Protein AF-A0A9D7FI08-F1 (afdb_monomer_lite)

Structure (mmCIF, N/CA/C/O backbone):
data_AF-A0A9D7FI08-F1
#
_entry.id   AF-A0A9D7FI08-F1
#
loop_
_atom_site.group_PDB
_atom_site.id
_atom_site.type_symbol
_atom_site.label_atom_id
_atom_site.label_alt_id
_atom_site.label_comp_id
_atom_site.label_asym_id
_atom_site.label_entity_id
_atom_site.label_seq_id
_atom_site.pdbx_PDB_ins_code
_atom_site.Cartn_x
_atom_site.Cartn_y
_atom_site.Cartn_z
_atom_site.occupancy
_atom_site.B_iso_or_equiv
_atom_site.auth_seq_id
_atom_site.auth_comp_id
_atom_site.auth_asym_id
_atom_site.auth_atom_id
_atom_site.pdbx_PDB_model_num
ATOM 1 N N . MET A 1 1 ? 7.529 6.003 -9.363 1.00 83.06 1 MET A N 1
ATOM 2 C CA . MET A 1 1 ? 6.305 5.206 -9.636 1.00 83.06 1 MET A CA 1
ATOM 3 C C . MET A 1 1 ? 5.604 4.873 -8.325 1.00 83.06 1 MET A C 1
ATOM 5 O O . MET A 1 1 ? 6.263 4.914 -7.294 1.00 83.06 1 MET A O 1
ATOM 9 N N . ILE A 1 2 ? 4.304 4.557 -8.334 1.00 91.94 2 ILE A N 1
ATOM 10 C CA . ILE A 1 2 ? 3.570 4.183 -7.111 1.00 91.94 2 ILE A CA 1
ATOM 11 C C . ILE A 1 2 ? 3.916 2.735 -6.744 1.00 91.94 2 ILE A C 1
ATOM 13 O O . ILE A 1 2 ? 3.662 1.814 -7.518 1.00 91.94 2 ILE A O 1
ATOM 17 N N . GLY A 1 3 ? 4.526 2.547 -5.577 1.00 94.81 3 GLY A N 1
ATOM 18 C CA . GLY A 1 3 ? 4.801 1.235 -4.991 1.00 94.81 3 GLY A CA 1
ATOM 19 C C . GLY A 1 3 ? 3.612 0.672 -4.232 1.00 94.81 3 GLY A C 1
ATOM 20 O O . GLY A 1 3 ? 3.333 -0.520 -4.337 1.00 94.81 3 GLY A O 1
ATOM 21 N N . GLY A 1 4 ? 2.865 1.526 -3.537 1.00 97.50 4 GLY A N 1
ATOM 22 C CA . GLY A 1 4 ? 1.646 1.112 -2.868 1.00 97.50 4 GLY A CA 1
ATOM 23 C C . GLY A 1 4 ? 0.716 2.252 -2.474 1.00 97.50 4 GLY A C 1
ATOM 24 O O . GLY A 1 4 ? 1.128 3.405 -2.357 1.00 97.50 4 GLY A O 1
ATOM 25 N N . ILE A 1 5 ? -0.545 1.895 -2.277 1.00 98.00 5 ILE A N 1
ATOM 26 C CA . ILE A 1 5 ? -1.618 2.736 -1.758 1.00 98.00 5 ILE A CA 1
ATOM 27 C C . ILE A 1 5 ? -2.161 2.013 -0.531 1.00 98.00 5 ILE A C 1
ATOM 29 O O . ILE A 1 5 ? -2.709 0.914 -0.644 1.00 98.00 5 ILE A O 1
ATOM 33 N N . PHE A 1 6 ? -1.985 2.612 0.641 1.00 98.25 6 PHE A N 1
ATOM 34 C CA . PHE A 1 6 ? -2.421 2.036 1.907 1.00 98.25 6 PHE A CA 1
ATOM 35 C C . PHE A 1 6 ? -3.450 2.947 2.555 1.00 98.25 6 PHE A C 1
ATOM 37 O O . PHE A 1 6 ? -3.241 4.157 2.631 1.00 98.25 6 PHE A O 1
ATOM 44 N N . ILE A 1 7 ? -4.562 2.368 3.003 1.00 98.12 7 ILE A N 1
ATOM 45 C CA . ILE A 1 7 ? -5.706 3.118 3.528 1.00 98.12 7 ILE A CA 1
ATOM 46 C C . ILE A 1 7 ? -6.142 2.506 4.860 1.00 98.12 7 ILE A C 1
ATOM 48 O O . ILE A 1 7 ? -6.318 1.292 4.962 1.00 98.12 7 ILE A O 1
ATOM 52 N N . LYS A 1 8 ? -6.332 3.337 5.884 1.00 98.38 8 LYS A N 1
ATOM 53 C CA . LYS A 1 8 ? -6.945 2.932 7.150 1.00 98.38 8 LYS A CA 1
ATOM 54 C C . LYS A 1 8 ? -8.455 2.755 6.980 1.00 98.38 8 LYS A C 1
ATOM 56 O O . LYS A 1 8 ? -9.115 3.523 6.287 1.00 98.38 8 LYS A O 1
ATOM 61 N N . ALA A 1 9 ? -9.014 1.745 7.632 1.00 98.00 9 ALA A N 1
ATOM 62 C CA . ALA A 1 9 ? -10.427 1.409 7.575 1.00 98.00 9 ALA A CA 1
ATOM 63 C C . ALA A 1 9 ? -10.911 0.868 8.923 1.00 98.00 9 ALA A C 1
ATOM 65 O O . ALA A 1 9 ? -10.219 0.094 9.585 1.00 98.00 9 ALA A O 1
ATOM 66 N N . LYS A 1 10 ? -12.139 1.230 9.307 1.00 97.88 10 LYS A N 1
ATOM 67 C CA . LYS A 1 10 ? -12.801 0.693 10.510 1.00 97.88 10 LYS A CA 1
ATOM 68 C C . LYS A 1 10 ? -12.945 -0.826 10.457 1.00 97.88 10 LYS A C 1
ATOM 70 O O . LYS A 1 10 ? -12.700 -1.500 11.450 1.00 97.88 10 LYS A O 1
ATOM 75 N N . ASP A 1 11 ? -13.289 -1.344 9.281 1.00 97.69 11 ASP A N 1
ATOM 76 C CA . ASP A 1 11 ? -13.309 -2.773 8.982 1.00 97.69 11 ASP A CA 1
ATOM 77 C C . ASP A 1 11 ? -12.599 -3.022 7.638 1.00 97.69 11 ASP A C 1
ATOM 79 O O . ASP A 1 11 ? -13.203 -2.883 6.568 1.00 97.69 11 ASP A O 1
ATOM 83 N N . PRO A 1 12 ? -11.298 -3.359 7.672 1.00 98.06 12 PRO A N 1
ATOM 84 C CA . PRO A 1 12 ? -10.508 -3.607 6.469 1.00 98.06 12 PRO A CA 1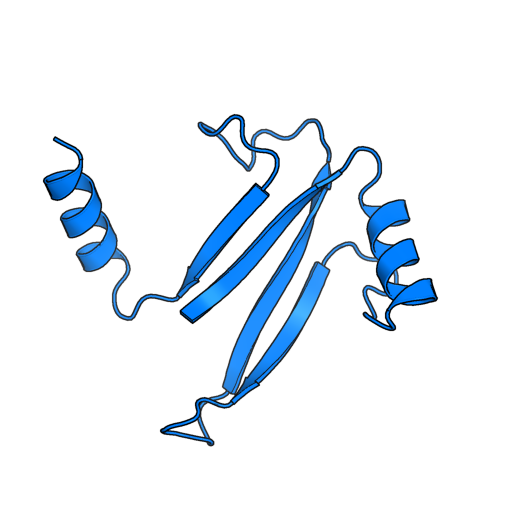
ATOM 85 C C . PRO A 1 12 ? -11.039 -4.759 5.614 1.00 98.06 12 PRO A C 1
ATOM 87 O O . PRO A 1 12 ? -10.957 -4.696 4.390 1.00 98.06 12 PRO A O 1
ATOM 90 N N . LYS A 1 13 ? -11.594 -5.807 6.240 1.00 97.62 13 LYS A N 1
ATOM 91 C CA . LYS A 1 13 ? -12.109 -6.984 5.526 1.00 97.62 13 LYS A CA 1
ATOM 92 C C . LYS A 1 13 ? -13.416 -6.662 4.820 1.00 97.62 13 LYS A C 1
ATOM 94 O O . LYS A 1 13 ? -13.596 -7.051 3.669 1.00 97.62 13 LYS A O 1
ATOM 99 N N . PHE A 1 14 ? -14.305 -5.929 5.489 1.00 97.31 14 PHE A N 1
ATOM 100 C CA . PHE A 1 14 ? -15.519 -5.427 4.857 1.00 97.31 14 PHE A CA 1
ATOM 101 C C . PHE A 1 14 ? -15.186 -4.528 3.664 1.00 97.31 14 PHE A C 1
ATOM 103 O O . PHE A 1 14 ? -15.749 -4.720 2.590 1.00 97.31 14 PHE A O 1
ATOM 110 N N . LEU A 1 15 ? -14.243 -3.590 3.821 1.00 97.56 15 LEU A N 1
ATOM 111 C CA . LEU A 1 15 ? -13.852 -2.702 2.727 1.00 97.56 15 LEU A CA 1
ATOM 112 C C . LEU A 1 15 ? -13.245 -3.482 1.553 1.00 97.56 15 LEU A C 1
ATOM 114 O O . LEU A 1 15 ? -13.633 -3.245 0.413 1.00 97.56 15 LEU A O 1
ATOM 118 N N . ALA A 1 16 ? -12.363 -4.449 1.819 1.00 97.88 16 ALA A N 1
ATOM 119 C CA . ALA A 1 16 ? -11.803 -5.327 0.791 1.00 97.88 16 ALA A CA 1
ATOM 120 C C . ALA A 1 16 ? -12.891 -6.053 -0.008 1.00 97.88 16 ALA A C 1
ATOM 122 O O . ALA A 1 16 ? -12.906 -5.985 -1.236 1.00 97.88 16 ALA A O 1
ATOM 123 N N . ARG A 1 17 ? -13.855 -6.661 0.692 1.00 97.56 17 ARG A N 1
ATOM 124 C CA . ARG A 1 17 ? -14.996 -7.326 0.062 1.00 97.56 17 ARG A CA 1
ATOM 125 C C . ARG A 1 17 ? -15.865 -6.358 -0.735 1.00 97.56 17 ARG A C 1
ATOM 127 O O . ARG A 1 17 ? -16.301 -6.699 -1.824 1.00 97.56 17 ARG A O 1
ATOM 134 N N . TRP A 1 18 ? -16.080 -5.142 -0.238 1.00 97.50 18 TRP A N 1
ATOM 135 C CA . TRP A 1 18 ? -16.819 -4.124 -0.980 1.00 97.50 18 TRP A CA 1
ATOM 136 C C . TRP A 1 18 ? -16.130 -3.786 -2.311 1.00 97.50 18 TRP A C 1
ATOM 138 O O . TRP A 1 18 ? -16.801 -3.716 -3.338 1.00 97.50 18 TRP A O 1
ATOM 148 N N . TYR A 1 19 ? -14.803 -3.627 -2.324 1.00 97.56 19 TYR A N 1
ATOM 149 C CA . TYR A 1 19 ? -14.045 -3.410 -3.563 1.00 97.56 19 TYR A CA 1
ATOM 150 C C . TYR A 1 19 ? -14.113 -4.616 -4.511 1.00 97.56 19 TYR A C 1
ATOM 152 O O . TYR A 1 19 ? -14.171 -4.430 -5.726 1.00 97.56 19 TYR A O 1
ATOM 160 N N . GLU A 1 20 ? -14.134 -5.837 -3.983 1.00 96.38 20 GLU A N 1
ATOM 161 C CA . GLU A 1 20 ? -14.312 -7.046 -4.790 1.00 96.38 20 GLU A CA 1
ATOM 162 C C . GLU A 1 20 ? -15.709 -7.099 -5.421 1.00 96.38 20 GLU A C 1
ATOM 164 O O . GLU A 1 20 ? -15.825 -7.158 -6.644 1.00 96.38 20 GLU A O 1
ATOM 169 N N . ASP A 1 21 ? -16.757 -6.965 -4.607 1.00 96.75 21 ASP A N 1
ATOM 170 C CA . ASP A 1 21 ? -18.155 -7.088 -5.029 1.00 96.75 21 ASP A CA 1
ATOM 171 C C . ASP A 1 21 ? -18.583 -5.966 -5.996 1.00 96.75 21 ASP A C 1
ATOM 173 O O . ASP A 1 21 ? -19.407 -6.192 -6.881 1.00 96.75 21 ASP A O 1
ATOM 177 N N . ASN A 1 22 ? -18.036 -4.752 -5.847 1.00 97.94 22 ASN A N 1
ATOM 178 C CA . ASN A 1 22 ? -18.479 -3.579 -6.615 1.00 97.94 22 ASN A CA 1
ATOM 179 C C . ASN A 1 22 ? -17.526 -3.180 -7.746 1.00 97.94 22 ASN A C 1
ATOM 181 O O . ASN A 1 22 ? -17.968 -2.590 -8.731 1.00 97.94 22 ASN A O 1
ATOM 185 N N . LEU A 1 23 ? -16.224 -3.449 -7.607 1.00 97.00 23 LEU A N 1
ATOM 186 C CA . LEU A 1 23 ? -15.197 -2.996 -8.554 1.00 97.00 23 LEU A CA 1
ATOM 187 C C . LEU A 1 23 ? -14.378 -4.151 -9.146 1.00 97.00 23 LEU A C 1
ATOM 189 O O . LEU A 1 23 ? -13.514 -3.908 -9.988 1.00 97.00 23 LEU A O 1
ATOM 193 N N . GLY A 1 24 ? -14.640 -5.397 -8.738 1.00 95.75 24 GLY A N 1
ATOM 194 C CA . GLY A 1 24 ? -13.965 -6.582 -9.268 1.00 95.75 24 GLY A CA 1
ATOM 195 C C . GLY A 1 24 ? -12.496 -6.700 -8.860 1.00 95.75 24 GLY A C 1
ATOM 196 O O . GLY A 1 24 ? -11.732 -7.412 -9.513 1.00 95.75 24 GLY A O 1
ATOM 197 N N . ILE A 1 25 ? -12.065 -5.995 -7.809 1.00 96.00 25 ILE A N 1
ATOM 198 C CA . ILE A 1 25 ? -10.694 -6.100 -7.299 1.00 96.00 25 ILE A CA 1
ATOM 199 C C . ILE A 1 25 ? -10.630 -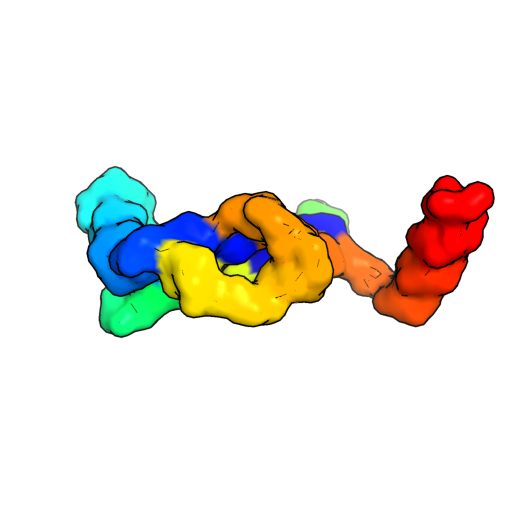7.295 -6.349 1.00 96.00 25 ILE A C 1
ATOM 201 O O . ILE A 1 25 ? -11.124 -7.225 -5.230 1.00 96.00 25 ILE A O 1
ATOM 205 N N . GLY A 1 26 ? -10.030 -8.394 -6.804 1.00 93.19 26 GLY A N 1
ATOM 206 C CA . GLY A 1 26 ? -10.026 -9.670 -6.085 1.00 93.19 26 GLY A CA 1
ATOM 207 C C . GLY A 1 26 ? -9.078 -9.702 -4.889 1.00 93.19 26 GLY A C 1
ATOM 208 O O . GLY A 1 26 ? -7.972 -10.233 -4.993 1.00 93.19 26 GLY A O 1
ATOM 209 N N . PHE A 1 27 ? -9.513 -9.169 -3.750 1.00 93.81 27 PHE A N 1
ATOM 210 C CA . PHE A 1 27 ? -8.810 -9.297 -2.471 1.00 93.81 27 PHE A CA 1
ATOM 211 C C . PHE A 1 27 ? -8.923 -10.712 -1.875 1.00 93.81 27 PHE A C 1
ATOM 213 O O . PHE A 1 27 ? -8.140 -11.080 -0.990 1.00 93.81 27 PHE A O 1
ATOM 220 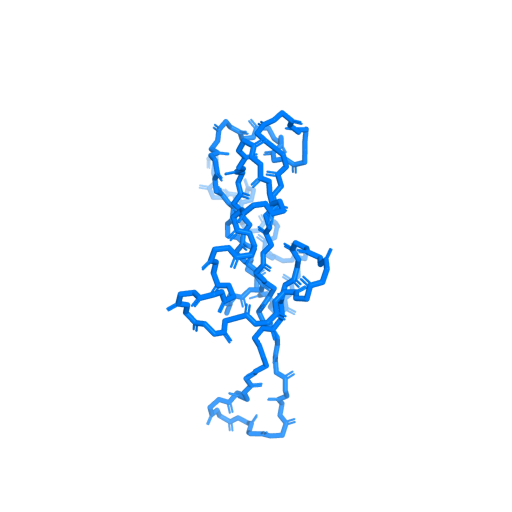N N . GLY A 1 28 ? -9.876 -11.516 -2.355 1.00 86.94 28 GLY A N 1
ATOM 221 C CA . GLY A 1 28 ? -10.142 -12.859 -1.864 1.00 86.94 28 GLY A CA 1
ATOM 222 C C . GLY A 1 28 ? -10.565 -12.815 -0.398 1.00 86.94 28 GLY A C 1
ATOM 223 O O . GLY A 1 28 ? -11.421 -12.036 0.007 1.00 86.94 28 GLY A O 1
ATOM 224 N N . THR A 1 29 ? -9.934 -13.628 0.448 1.00 85.62 29 THR A N 1
ATOM 225 C CA . THR A 1 29 ? -10.184 -13.600 1.903 1.00 85.62 29 THR A CA 1
ATOM 226 C C . THR A 1 29 ? -9.316 -12.579 2.653 1.00 85.62 29 THR A C 1
ATOM 228 O O . THR A 1 29 ? -9.298 -12.577 3.887 1.00 85.62 29 THR A O 1
ATOM 231 N N .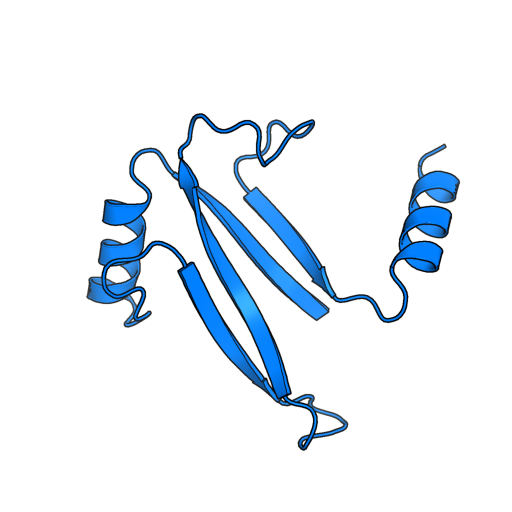 GLY A 1 30 ? -8.530 -11.773 1.931 1.00 93.75 30 GLY A N 1
ATOM 232 C CA . GLY A 1 30 ? -7.522 -10.867 2.473 1.00 93.75 30 GLY A CA 1
ATOM 233 C C . GLY A 1 30 ? -7.918 -9.390 2.446 1.00 93.75 30 GLY A C 1
ATOM 234 O O . GLY A 1 30 ? -9.067 -9.021 2.239 1.00 93.75 30 GLY A O 1
ATOM 235 N N . ILE A 1 31 ? -6.920 -8.541 2.688 1.00 96.19 31 ILE A N 1
ATOM 236 C CA . ILE A 1 31 ? -7.014 -7.066 2.693 1.00 96.19 31 ILE A CA 1
ATOM 237 C C . ILE A 1 31 ? -5.932 -6.424 1.820 1.00 96.19 31 ILE A C 1
ATOM 239 O O . ILE A 1 31 ? -5.740 -5.214 1.864 1.00 96.19 31 ILE A O 1
ATOM 243 N N . TYR A 1 32 ? -5.217 -7.253 1.057 1.00 96.50 32 TYR A N 1
ATOM 244 C CA . TYR A 1 32 ? -4.122 -6.889 0.173 1.00 96.50 32 TYR A CA 1
ATOM 245 C C . TYR A 1 32 ? -4.428 -7.351 -1.252 1.00 96.50 32 TYR A C 1
ATOM 247 O O . TYR A 1 32 ? -4.820 -8.496 -1.468 1.00 96.50 32 TYR A O 1
ATOM 255 N N . PHE A 1 33 ? -4.177 -6.473 -2.213 1.00 97.50 33 PHE A N 1
ATOM 256 C CA . PHE A 1 33 ? -4.190 -6.752 -3.638 1.00 97.50 33 PHE A CA 1
ATOM 257 C C . PHE A 1 33 ? -2.939 -6.158 -4.288 1.00 97.50 33 PHE A C 1
ATOM 259 O O . PHE A 1 33 ? -2.356 -5.198 -3.786 1.00 97.50 33 PHE A O 1
ATOM 266 N N . SER A 1 34 ? -2.515 -6.712 -5.422 1.00 96.25 34 SER A N 1
ATOM 267 C CA . SER A 1 34 ? -1.351 -6.218 -6.155 1.00 96.25 34 SER A CA 1
ATOM 268 C C . SER A 1 34 ? -1.695 -6.000 -7.620 1.00 96.25 34 SER A C 1
ATOM 270 O O . SER A 1 34 ? -1.928 -6.948 -8.371 1.00 96.25 34 SER A O 1
ATOM 272 N N . PHE A 1 35 ? -1.700 -4.739 -8.042 1.00 96.06 35 PHE A N 1
ATOM 273 C CA . PHE A 1 35 ? -1.857 -4.391 -9.446 1.00 96.06 35 PHE A CA 1
ATOM 274 C C . PHE A 1 35 ? -0.556 -4.665 -10.180 1.00 96.06 35 PHE A C 1
ATOM 276 O O . PHE A 1 35 ? 0.433 -3.958 -9.986 1.00 96.06 35 PHE A O 1
ATOM 283 N N . LYS A 1 36 ? -0.569 -5.677 -11.043 1.00 95.44 36 LYS A N 1
ATOM 284 C CA . LYS A 1 36 ? 0.532 -5.956 -11.960 1.00 95.44 36 LYS A CA 1
ATOM 285 C C . LYS A 1 36 ? 0.473 -5.000 -13.147 1.00 95.44 36 LYS A C 1
ATOM 287 O O . LYS A 1 36 ? -0.567 -4.858 -13.785 1.00 95.44 36 LYS A O 1
ATOM 292 N N . TRP A 1 37 ? 1.602 -4.402 -13.485 1.00 94.81 37 TRP A N 1
ATOM 293 C CA . TRP A 1 37 ? 1.756 -3.540 -14.652 1.00 94.81 37 TRP A CA 1
ATOM 294 C C . TRP A 1 37 ? 3.106 -3.796 -15.329 1.00 94.81 37 TRP A C 1
ATOM 296 O O . TRP A 1 37 ? 3.950 -4.527 -14.810 1.00 94.81 37 TRP A O 1
ATOM 306 N N . ARG A 1 38 ? 3.295 -3.235 -16.523 1.00 95.06 38 ARG A N 1
ATOM 307 C CA . ARG A 1 38 ? 4.564 -3.271 -17.264 1.00 95.06 38 ARG A CA 1
ATOM 308 C C . ARG A 1 38 ? 5.069 -1.858 -17.465 1.00 95.06 38 ARG A C 1
ATOM 310 O O . ARG A 1 38 ? 4.255 -0.953 -17.659 1.00 95.06 38 ARG A O 1
ATOM 317 N N . ASP A 1 39 ? 6.379 -1.671 -17.385 1.00 90.88 39 ASP A N 1
ATOM 318 C CA . ASP A 1 39 ? 6.956 -0.367 -17.671 1.00 90.88 39 ASP A CA 1
ATOM 319 C C . ASP A 1 39 ? 6.715 0.008 -19.144 1.00 90.88 39 ASP A C 1
ATOM 321 O O . ASP A 1 39 ? 6.701 -0.839 -20.041 1.00 90.88 39 ASP A O 1
ATOM 325 N N . LYS A 1 40 ? 6.452 1.294 -19.389 1.00 91.06 40 LYS A N 1
ATOM 326 C CA . LYS A 1 40 ? 6.120 1.793 -20.729 1.00 91.06 40 LYS A CA 1
ATOM 327 C C . LYS A 1 40 ? 7.347 1.851 -21.645 1.00 91.06 40 LYS A C 1
ATOM 329 O O . LYS A 1 40 ? 7.196 1.728 -22.856 1.00 91.06 40 LYS A O 1
ATOM 334 N N . GLN A 1 41 ? 8.528 2.104 -21.085 1.00 92.88 41 GLN A N 1
ATOM 335 C CA . GLN A 1 41 ? 9.795 2.196 -21.809 1.00 92.88 41 GLN A CA 1
ATOM 336 C C . GLN A 1 41 ? 10.462 0.825 -21.940 1.00 92.88 41 GLN A C 1
ATOM 338 O O . GLN A 1 41 ? 11.113 0.567 -22.948 1.00 92.88 41 GLN A O 1
ATOM 343 N N . ASN A 1 42 ? 10.266 -0.057 -20.957 1.00 92.00 42 ASN A N 1
ATOM 344 C CA . ASN A 1 42 ? 10.745 -1.434 -20.991 1.00 92.00 42 ASN A CA 1
ATOM 345 C C . ASN A 1 42 ? 9.638 -2.423 -20.597 1.00 92.00 42 ASN A C 1
ATOM 347 O O . ASN A 1 42 ? 9.444 -2.736 -19.426 1.00 92.00 42 ASN A O 1
ATOM 351 N N . THR A 1 43 ? 8.932 -2.977 -21.581 1.00 93.00 43 THR A N 1
ATOM 352 C CA . THR A 1 43 ? 7.780 -3.862 -21.334 1.00 93.00 43 THR A CA 1
ATOM 353 C C . THR A 1 43 ? 8.133 -5.199 -20.677 1.00 93.00 43 THR A C 1
ATOM 355 O O . THR A 1 43 ? 7.240 -5.876 -20.147 1.00 93.00 43 THR A O 1
ATOM 358 N N . ASP A 1 44 ? 9.409 -5.587 -20.695 1.00 95.75 44 ASP A N 1
ATOM 359 C CA . ASP A 1 44 ? 9.899 -6.771 -19.985 1.00 95.75 44 ASP A CA 1
ATOM 360 C C . ASP A 1 44 ? 10.000 -6.520 -18.479 1.00 95.75 44 ASP A C 1
ATOM 362 O O . ASP A 1 44 ? 9.880 -7.455 -17.682 1.00 95.75 44 ASP A O 1
ATOM 366 N N . GLU A 1 45 ? 10.127 -5.255 -18.066 1.00 93.00 45 GLU A N 1
ATOM 367 C CA . GLU A 1 45 ? 10.055 -4.885 -16.663 1.00 93.00 45 GLU A CA 1
ATOM 368 C C . GLU A 1 45 ? 8.607 -4.974 -16.169 1.00 93.00 45 GLU A C 1
ATOM 370 O O . GLU A 1 45 ? 7.714 -4.219 -16.565 1.00 93.00 45 GLU A O 1
ATOM 375 N N . ILE A 1 46 ? 8.379 -5.920 -15.261 1.00 94.94 46 ILE A N 1
ATOM 376 C CA . ILE A 1 46 ? 7.107 -6.097 -14.573 1.00 94.94 46 ILE A CA 1
ATOM 377 C C . ILE A 1 46 ? 7.163 -5.350 -13.248 1.00 94.94 46 ILE A C 1
ATOM 379 O O . ILE A 1 46 ? 8.030 -5.587 -12.407 1.00 94.94 46 ILE A O 1
ATOM 383 N N . GLY A 1 47 ? 6.179 -4.488 -13.040 1.00 93.12 47 GLY A N 1
ATOM 384 C CA . GLY A 1 47 ? 5.970 -3.798 -11.790 1.00 93.12 47 GLY A CA 1
ATOM 385 C C . GLY A 1 47 ? 4.706 -4.229 -11.074 1.00 93.12 47 GLY A C 1
ATOM 386 O O . GLY A 1 47 ? 3.796 -4.830 -11.644 1.00 93.12 47 GLY A O 1
ATOM 387 N N . TYR A 1 48 ? 4.675 -3.879 -9.795 1.00 95.38 48 TYR A N 1
ATOM 388 C CA . TYR A 1 48 ? 3.535 -4.094 -8.928 1.00 95.38 48 TYR A CA 1
ATOM 389 C C . TYR A 1 48 ? 3.241 -2.822 -8.146 1.00 95.38 48 TYR A C 1
ATOM 391 O O . TYR A 1 48 ? 4.164 -2.114 -7.728 1.00 95.38 48 TYR A O 1
ATOM 399 N N . THR A 1 49 ? 1.957 -2.554 -7.946 1.00 97.31 49 THR A N 1
ATOM 400 C CA . THR A 1 49 ? 1.468 -1.559 -6.996 1.00 97.31 49 THR A CA 1
ATOM 401 C C . THR A 1 49 ? 0.600 -2.267 -5.970 1.00 97.31 49 THR A C 1
ATOM 403 O O . THR A 1 49 ? -0.455 -2.804 -6.303 1.00 97.31 49 THR A O 1
ATOM 406 N N . ALA A 1 50 ? 1.058 -2.270 -4.722 1.00 97.19 50 ALA A N 1
ATOM 407 C CA . ALA A 1 50 ? 0.304 -2.815 -3.607 1.00 97.19 50 ALA A CA 1
ATOM 408 C C . ALA A 1 50 ? -0.909 -1.929 -3.301 1.00 97.19 50 ALA A C 1
ATOM 410 O O . ALA A 1 50 ? -0.792 -0.710 -3.229 1.00 97.19 50 ALA A O 1
ATOM 411 N N . PHE A 1 51 ? -2.062 -2.530 -3.068 1.00 98.12 51 PHE A N 1
ATOM 412 C CA . PHE A 1 51 ? -3.249 -1.845 -2.586 1.00 98.12 51 PHE A CA 1
ATOM 413 C C . PHE A 1 51 ? -3.748 -2.588 -1.357 1.00 98.12 51 PHE A C 1
ATOM 415 O O . PHE A 1 51 ? -4.040 -3.777 -1.441 1.00 98.12 51 PHE A O 1
ATOM 422 N N . SER A 1 52 ? -3.744 -1.930 -0.197 1.00 98.00 52 SER A N 1
ATOM 423 C CA . SER A 1 52 ? -4.000 -2.618 1.068 1.00 98.00 52 SER A CA 1
ATOM 424 C C . SER A 1 52 ? -4.766 -1.764 2.064 1.00 98.00 52 SER A C 1
ATOM 426 O O . SER A 1 52 ? -4.547 -0.555 2.167 1.00 98.00 52 SER A O 1
ATOM 428 N N . PHE A 1 53 ? -5.610 -2.425 2.849 1.00 98.25 53 PHE A N 1
ATOM 429 C CA . PHE A 1 53 ? -6.370 -1.805 3.929 1.00 98.25 53 PHE A CA 1
ATOM 430 C C . PHE A 1 53 ? -5.781 -2.165 5.290 1.00 98.25 53 PHE A C 1
ATOM 432 O O . PHE A 1 53 ? -5.377 -3.301 5.508 1.00 98.25 53 PHE A O 1
ATOM 439 N N . PHE A 1 54 ? -5.746 -1.208 6.210 1.00 98.00 54 PHE A N 1
ATOM 440 C CA . PHE A 1 54 ? -5.236 -1.377 7.572 1.00 98.00 54 PHE A CA 1
ATOM 441 C C . PHE A 1 54 ? -6.322 -1.016 8.587 1.00 98.00 54 PHE A C 1
ATOM 443 O O . PHE A 1 54 ? -7.175 -0.189 8.270 1.00 98.00 54 PHE A O 1
ATOM 450 N N . PRO A 1 55 ? -6.327 -1.591 9.801 1.00 97.81 55 PRO A N 1
ATOM 451 C CA . PRO A 1 55 ? -7.256 -1.164 10.844 1.00 97.81 55 PRO A CA 1
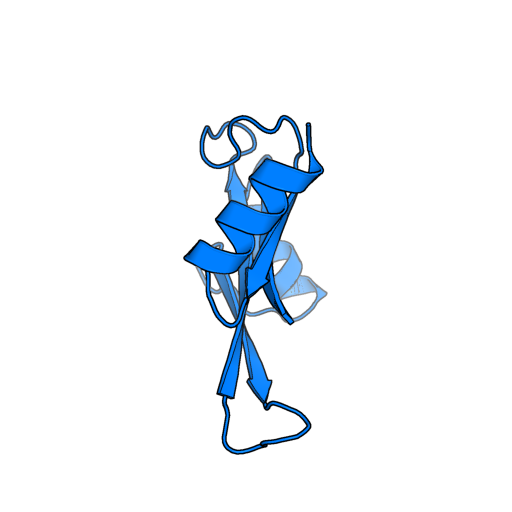ATOM 452 C C . PRO A 1 55 ? -7.128 0.335 11.142 1.00 97.81 55 PRO A C 1
ATOM 454 O O . PRO A 1 55 ? -6.023 0.869 11.164 1.00 97.81 55 PRO A O 1
ATOM 457 N N . GLU A 1 56 ? -8.249 1.004 11.428 1.00 96.75 56 GLU A N 1
ATOM 458 C CA . GLU A 1 56 ? -8.289 2.427 11.818 1.00 96.75 56 GLU A CA 1
ATOM 459 C C . GLU A 1 56 ? -7.340 2.720 12.990 1.00 96.75 56 GLU A C 1
ATOM 461 O O . GLU A 1 56 ? -6.637 3.729 13.010 1.00 96.75 56 GLU A O 1
ATOM 466 N N . LYS A 1 57 ? -7.262 1.778 13.935 1.00 95.88 57 LYS A N 1
ATOM 467 C CA . LYS A 1 57 ? -6.308 1.799 15.042 1.00 95.88 57 LYS A CA 1
ATOM 468 C C . LYS A 1 57 ? -5.100 0.934 14.690 1.00 95.88 57 LYS A C 1
ATOM 470 O O . LYS A 1 57 ? -5.120 -0.279 14.888 1.00 95.88 57 LYS A O 1
ATOM 475 N N . THR A 1 58 ? -4.063 1.570 14.161 1.00 96.75 58 THR A N 1
ATOM 476 C CA . THR A 1 58 ? -2.759 0.968 13.863 1.00 96.75 58 THR A CA 1
ATOM 477 C C . THR A 1 58 ? -1.662 2.013 14.035 1.00 96.75 58 THR A C 1
ATOM 479 O O . THR A 1 58 ? -1.878 3.186 13.726 1.00 96.75 58 THR A O 1
ATOM 482 N N . ASP A 1 59 ? -0.498 1.566 14.488 1.00 97.19 59 ASP A N 1
ATOM 483 C CA . ASP A 1 59 ? 0.759 2.315 14.575 1.00 97.19 59 ASP A CA 1
ATOM 484 C C . ASP A 1 59 ? 1.567 2.277 13.264 1.00 97.19 59 ASP A C 1
ATOM 486 O O . ASP A 1 59 ? 2.560 2.979 13.114 1.00 97.19 59 ASP A O 1
ATOM 490 N N . TYR A 1 60 ? 1.135 1.501 12.262 1.00 96.50 60 TYR A N 1
ATOM 491 C CA . TYR A 1 60 ? 1.881 1.317 11.010 1.00 96.50 60 TYR A CA 1
ATOM 492 C C . TYR A 1 60 ? 2.114 2.621 10.224 1.00 96.50 60 TYR A C 1
ATOM 494 O O . TYR A 1 60 ? 3.038 2.715 9.419 1.00 96.50 60 TYR A O 1
ATOM 502 N N . PHE A 1 61 ? 1.257 3.624 10.424 1.00 96.62 61 PHE A N 1
ATOM 503 C CA . PHE A 1 61 ? 1.321 4.904 9.712 1.00 96.62 61 PHE A CA 1
ATOM 504 C C . PHE A 1 61 ? 2.109 5.959 10.491 1.00 96.62 61 PHE A C 1
ATOM 506 O O . PHE A 1 61 ? 2.281 7.075 9.994 1.00 96.62 61 PHE A O 1
ATOM 513 N N . ASP A 1 62 ? 2.597 5.624 11.685 1.00 95.62 62 ASP A N 1
ATOM 514 C CA . ASP A 1 62 ? 3.301 6.566 12.538 1.00 95.62 62 ASP A CA 1
ATOM 515 C C . ASP A 1 62 ? 4.574 7.088 11.851 1.00 95.62 62 ASP A C 1
ATOM 517 O O . ASP A 1 62 ? 5.256 6.360 11.121 1.00 95.62 62 ASP A O 1
ATOM 521 N N . PRO A 1 63 ? 4.911 8.374 12.047 1.00 94.56 63 PRO A N 1
ATOM 522 C CA . PRO A 1 63 ? 4.270 9.343 12.946 1.00 94.56 63 PRO A CA 1
ATOM 523 C C . PRO A 1 63 ? 3.079 10.099 12.321 1.00 94.56 63 PRO A C 1
ATOM 525 O O . PRO A 1 63 ? 2.640 11.116 12.857 1.00 94.56 63 PRO A O 1
ATOM 528 N N . SER A 1 64 ? 2.586 9.676 11.155 1.00 94.25 64 SER A N 1
ATOM 529 C CA . SER A 1 64 ? 1.514 10.378 10.453 1.00 94.25 64 SER A CA 1
ATOM 530 C C . SER A 1 64 ? 0.144 10.117 11.074 1.00 94.25 64 SER A C 1
ATOM 532 O O . SER A 1 64 ? -0.229 8.982 11.365 1.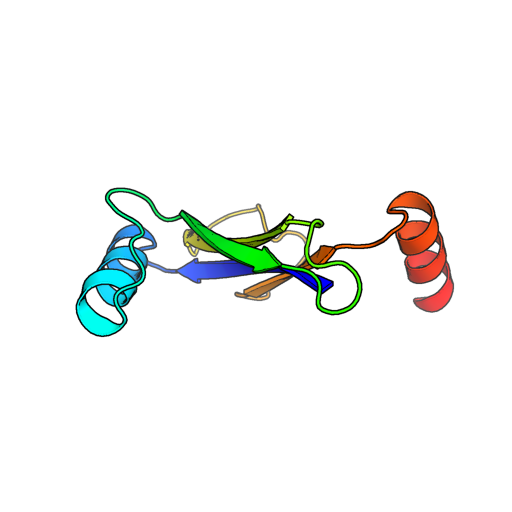00 94.25 64 SER A O 1
ATOM 534 N N . THR A 1 65 ? -0.663 11.172 11.178 1.00 94.38 65 THR A N 1
ATOM 535 C CA . THR A 1 65 ? -2.083 11.087 11.551 1.00 94.38 65 THR A CA 1
ATOM 536 C C . THR A 1 65 ? -3.007 10.895 10.346 1.00 94.38 65 THR A C 1
ATOM 538 O O . THR A 1 65 ? -4.221 10.849 10.514 1.00 94.38 65 THR A O 1
ATOM 541 N N . SER A 1 66 ? -2.461 10.790 9.129 1.00 96.50 66 SER A N 1
ATOM 542 C CA . SER A 1 66 ? -3.267 10.582 7.925 1.00 96.50 66 SER A CA 1
ATOM 543 C C . SER A 1 66 ? -3.860 9.171 7.868 1.00 96.50 66 SER A C 1
ATOM 545 O O . SER A 1 66 ? -3.220 8.187 8.245 1.00 96.50 66 SER A O 1
ATOM 547 N N . ASP A 1 67 ? -5.058 9.072 7.296 1.00 97.38 67 ASP A N 1
ATOM 548 C CA . ASP A 1 67 ? -5.726 7.800 7.006 1.00 97.38 67 ASP A CA 1
ATOM 549 C C . ASP A 1 67 ? -5.201 7.120 5.737 1.00 97.38 67 ASP A C 1
ATOM 551 O O . ASP A 1 67 ? -5.627 6.018 5.394 1.00 97.38 67 ASP A O 1
ATOM 555 N N . SER A 1 68 ? -4.278 7.761 5.019 1.00 97.31 68 SER A N 1
ATOM 556 C CA . SER A 1 68 ? -3.737 7.246 3.766 1.00 97.31 68 SER A CA 1
ATOM 557 C C . SER A 1 68 ? -2.225 7.410 3.685 1.00 97.31 68 SER A C 1
ATOM 559 O O . SER A 1 68 ? -1.655 8.384 4.174 1.00 97.31 68 SER A O 1
ATOM 561 N N . MET A 1 69 ? -1.572 6.446 3.044 1.00 97.44 69 MET A N 1
ATOM 562 C CA . MET A 1 69 ? -0.144 6.466 2.769 1.00 97.44 69 MET A CA 1
ATOM 563 C C . MET A 1 69 ? 0.090 6.052 1.322 1.00 97.44 69 MET A C 1
ATOM 565 O O . MET A 1 69 ? -0.342 4.988 0.874 1.00 97.44 69 MET A O 1
ATOM 569 N N . LEU A 1 70 ? 0.821 6.897 0.599 1.00 96.25 70 LEU A N 1
ATOM 570 C CA . LEU A 1 70 ? 1.382 6.548 -0.696 1.00 96.25 70 LEU A CA 1
ATOM 571 C C . LEU A 1 70 ? 2.811 6.061 -0.486 1.00 96.25 70 LEU A C 1
ATOM 573 O O . LEU A 1 70 ? 3.680 6.807 -0.041 1.00 96.25 70 LEU A O 1
ATOM 577 N N . ASN A 1 71 ? 3.055 4.807 -0.838 1.00 94.50 71 ASN A N 1
ATOM 578 C CA . ASN A 1 71 ? 4.389 4.243 -0.904 1.00 94.50 71 ASN A CA 1
ATOM 579 C C . ASN A 1 71 ? 4.919 4.421 -2.335 1.00 94.50 71 ASN A C 1
ATOM 581 O O . ASN A 1 71 ? 4.248 4.056 -3.303 1.00 94.50 71 ASN A O 1
ATOM 585 N N . LEU A 1 72 ? 6.106 5.007 -2.489 1.00 94.25 72 LEU A N 1
ATOM 586 C CA . LEU A 1 72 ? 6.701 5.303 -3.792 1.00 94.25 72 LEU A CA 1
ATOM 587 C C . LEU A 1 72 ? 7.891 4.384 -4.075 1.00 94.25 72 LEU A C 1
ATOM 589 O O . LEU A 1 72 ? 8.790 4.230 -3.253 1.00 94.25 72 LEU A O 1
ATOM 593 N N . ARG A 1 73 ? 7.941 3.844 -5.296 1.00 91.44 73 ARG A N 1
ATOM 594 C CA . ARG A 1 73 ? 9.130 3.178 -5.837 1.00 91.44 73 ARG A CA 1
ATOM 595 C C . ARG A 1 73 ? 10.131 4.223 -6.297 1.00 91.44 73 ARG A C 1
ATOM 597 O O . ARG A 1 73 ? 9.795 5.091 -7.114 1.00 91.44 73 ARG A O 1
ATOM 604 N N . VAL A 1 74 ? 11.357 4.074 -5.817 1.00 92.94 74 VAL A N 1
ATOM 605 C CA . VAL A 1 74 ? 12.498 4.934 -6.128 1.00 92.94 74 VAL A CA 1
ATOM 606 C C . VAL A 1 74 ? 13.660 4.083 -6.619 1.00 92.94 74 VAL A C 1
ATOM 608 O O . VAL A 1 74 ? 13.805 2.936 -6.205 1.00 92.94 74 VAL A O 1
ATOM 611 N N . ALA A 1 75 ? 14.486 4.642 -7.503 1.00 91.44 75 ALA A N 1
ATOM 612 C CA . ALA A 1 75 ? 15.642 3.929 -8.046 1.00 91.44 75 ALA A CA 1
ATOM 613 C C . ALA A 1 75 ? 16.719 3.655 -6.980 1.00 91.44 75 ALA A C 1
ATOM 615 O O . ALA A 1 75 ? 17.444 2.671 -7.069 1.00 91.44 75 ALA A O 1
ATOM 616 N N . ASN A 1 76 ? 16.825 4.523 -5.967 1.00 94.81 76 ASN A N 1
ATOM 617 C CA . ASN A 1 76 ? 17.767 4.370 -4.865 1.00 94.81 76 ASN A CA 1
ATOM 618 C C . ASN A 1 76 ? 17.167 4.950 -3.576 1.00 94.81 76 ASN A C 1
ATOM 620 O O . ASN A 1 76 ? 16.992 6.165 -3.460 1.00 94.81 76 ASN A O 1
ATOM 624 N N . LEU A 1 77 ? 16.853 4.070 -2.624 1.00 93.75 77 LEU A N 1
ATOM 625 C CA . LEU A 1 77 ? 16.196 4.437 -1.370 1.00 93.75 77 LEU A CA 1
ATOM 626 C C . LEU A 1 77 ? 17.058 5.369 -0.510 1.00 93.75 77 LEU A C 1
ATOM 628 O O . LEU A 1 77 ? 16.559 6.390 -0.040 1.00 93.75 77 LEU A O 1
ATOM 632 N N . GLU A 1 78 ? 18.348 5.062 -0.360 1.00 94.62 78 GLU A N 1
ATOM 633 C CA . GLU A 1 78 ? 19.272 5.843 0.470 1.00 94.62 78 GLU A CA 1
ATOM 634 C C . GLU A 1 78 ? 19.457 7.267 -0.058 1.00 94.62 78 GLU A C 1
ATOM 636 O O . GLU A 1 78 ? 19.344 8.241 0.690 1.00 94.62 78 GLU A O 1
ATOM 641 N N . ASN A 1 79 ? 19.648 7.412 -1.371 1.00 95.38 79 ASN A N 1
ATOM 642 C CA . ASN A 1 79 ? 19.775 8.718 -2.007 1.00 95.38 79 ASN A CA 1
ATOM 643 C C . ASN A 1 79 ? 18.482 9.526 -1.878 1.00 95.38 79 ASN A C 1
ATOM 645 O O . ASN A 1 79 ? 18.535 10.713 -1.556 1.00 95.38 79 ASN A O 1
ATOM 649 N N . THR A 1 80 ? 17.316 8.907 -2.100 1.00 94.06 80 THR A N 1
ATOM 650 C CA . THR A 1 80 ? 16.037 9.601 -1.910 1.00 94.06 80 THR A CA 1
ATOM 651 C C . THR A 1 80 ? 15.860 10.037 -0.460 1.00 94.06 80 THR A C 1
ATOM 653 O O . THR A 1 80 ? 15.513 11.192 -0.224 1.00 94.06 80 THR A O 1
ATOM 656 N N . ARG A 1 81 ? 16.153 9.167 0.511 1.00 91.75 81 ARG A N 1
ATOM 657 C CA . ARG A 1 81 ? 16.081 9.500 1.937 1.00 91.75 81 ARG A CA 1
ATOM 658 C C . ARG A 1 81 ? 16.974 10.694 2.272 1.00 91.75 81 ARG A C 1
ATOM 660 O O . ARG A 1 81 ? 16.489 11.664 2.844 1.00 91.75 81 ARG A O 1
ATOM 667 N N . ALA A 1 82 ? 18.239 10.669 1.852 1.00 93.50 82 ALA A N 1
ATOM 668 C CA . ALA A 1 82 ? 19.178 11.763 2.091 1.00 93.50 82 ALA A CA 1
ATOM 669 C C . ALA A 1 82 ? 18.720 13.090 1.457 1.00 93.50 82 ALA A C 1
ATOM 671 O O . ALA A 1 82 ? 18.851 14.147 2.075 1.00 93.50 82 ALA A O 1
ATOM 672 N N . LEU A 1 83 ? 18.168 13.053 0.239 1.00 93.75 83 LEU A N 1
ATOM 673 C CA . LEU A 1 83 ? 17.633 14.236 -0.442 1.00 93.75 83 LEU A CA 1
ATOM 674 C C . LEU A 1 83 ? 16.415 14.819 0.274 1.00 93.75 83 LEU A C 1
ATOM 676 O O . LEU A 1 83 ? 16.319 16.038 0.408 1.00 93.75 83 LEU A O 1
ATOM 680 N N . LEU A 1 84 ? 15.493 13.965 0.722 1.00 90.94 84 LEU A N 1
ATOM 681 C CA . LEU A 1 84 ? 14.308 14.403 1.450 1.00 90.94 84 LEU A CA 1
ATOM 682 C C . LEU A 1 84 ? 14.709 15.005 2.800 1.00 90.94 84 LEU A C 1
ATOM 684 O O . LEU A 1 84 ? 14.329 16.129 3.086 1.00 90.94 84 LEU A O 1
ATOM 688 N N . THR A 1 85 ? 15.573 14.367 3.587 1.00 87.50 85 THR A N 1
ATOM 689 C CA . THR A 1 85 ? 15.993 14.945 4.875 1.00 87.50 85 THR A CA 1
ATOM 690 C C . THR A 1 85 ? 16.700 16.298 4.722 1.00 87.50 85 THR A C 1
ATOM 692 O O . THR A 1 85 ? 16.526 17.162 5.570 1.00 87.50 85 THR A O 1
ATOM 695 N N . LYS A 1 86 ? 17.442 16.531 3.630 1.00 83.00 86 LYS A N 1
ATOM 696 C CA . LYS A 1 86 ? 18.100 17.825 3.368 1.00 83.00 86 LYS A CA 1
ATOM 697 C C . LYS A 1 86 ? 17.154 18.950 2.945 1.00 83.00 86 LYS A C 1
ATOM 699 O O . LYS A 1 86 ? 17.494 20.101 3.155 1.00 83.00 86 LYS A O 1
ATOM 704 N N . LYS A 1 87 ? 16.038 18.638 2.278 1.00 73.31 87 LYS A N 1
ATOM 705 C CA . LYS A 1 87 ? 15.119 19.648 1.714 1.00 73.31 87 LYS A CA 1
ATOM 706 C C . LYS A 1 87 ? 14.012 20.092 2.671 1.00 73.31 87 LYS A C 1
ATOM 708 O O . LYS A 1 87 ? 13.299 21.036 2.356 1.00 73.31 87 LYS A O 1
ATOM 713 N N . TRP A 1 88 ? 13.832 19.375 3.774 1.00 57.75 88 TRP A N 1
ATOM 714 C CA . TRP A 1 88 ? 12.791 19.640 4.768 1.00 57.75 88 TRP A CA 1
ATOM 715 C C . TRP A 1 88 ? 13.295 20.461 5.972 1.00 57.75 88 TRP A C 1
ATOM 717 O O . TRP A 1 88 ? 12.523 20.689 6.901 1.00 57.75 88 TRP A O 1
ATOM 727 N N . TYR A 1 89 ? 14.552 20.923 5.930 1.00 44.44 89 TYR A N 1
ATOM 728 C CA . TYR A 1 89 ? 15.142 21.918 6.831 1.00 44.44 89 TYR A CA 1
ATOM 729 C C . TYR A 1 89 ? 15.630 23.128 6.037 1.00 44.44 89 TYR A C 1
ATOM 731 O O . TYR A 1 89 ? 16.154 22.912 4.919 1.00 44.44 89 TYR A O 1
#

pLDDT: mean 93.81, std 7.63, range [44.44, 98.38]

Radius of gyration: 15.62 Å; chains: 1; bounding box: 38×36×37 Å

Secondary structure (DSSP, 8-state):
-EEEEEEEESSHHHHHHHHHHHH----TTSSEEEEEEE-SS-TT-EEEEEEEEEESS-STTTT---SEEEEE--S-HHHHHHHHHHH--

Foldseek 3Di:
DFQEKEFADQDLQVVQVVCCVPVVQCCDSHFKGWDWDADPVGRVDIGIYIYGYDHNDDCPPPPDPDRMDTDDDDPDPVVVVVVVVVVVD

Sequence (89 aa):
MIGGIFIKAKDPKFLARWYEDNLGIGFGTGIYFSFKWRDKQNTDEIGYTAFSFFPEKTDYFDPSTSDSMLNLRVANLENTRALLTKKWY